Protein AF-A0AA89LT12-F1 (afdb_monomer_lite)

Sequence (86 aa):
MFASFEPTATGFVAEIDGCRCSIEGAPSPIADRIDWRWTISQPEPDNFDGSDPYKYEVLAVGETVTPLQAEQQIVAWLEAHPPEDA

Structure (mmCIF, N/CA/C/O backbone):
data_AF-A0AA89LT12-F1
#
_entry.id   AF-A0AA89LT12-F1
#
loop_
_atom_site.group_PDB
_atom_site.id
_atom_site.type_symbol
_atom_site.label_atom_id
_atom_site.label_alt_id
_atom_site.label_comp_id
_atom_site.label_asym_id
_atom_site.label_entity_id
_atom_site.label_seq_id
_atom_site.pdbx_PDB_ins_code
_atom_site.Cartn_x
_atom_site.Cartn_y
_atom_site.Cartn_z
_atom_site.occupancy
_atom_site.B_iso_or_equiv
_atom_site.auth_seq_id
_atom_site.auth_comp_id
_atom_site.auth_asym_id
_atom_site.auth_atom_id
_atom_site.pdbx_PDB_model_num
ATOM 1 N N . MET A 1 1 ? 19.274 3.029 -4.628 1.00 50.34 1 MET A N 1
ATOM 2 C CA . MET A 1 1 ? 18.028 3.090 -3.849 1.00 50.34 1 MET A CA 1
ATOM 3 C C . MET A 1 1 ? 17.715 4.550 -3.541 1.00 50.34 1 MET A C 1
ATOM 5 O O . MET A 1 1 ? 18.290 5.115 -2.617 1.00 50.34 1 MET A O 1
ATOM 9 N N . PHE A 1 2 ? 16.902 5.194 -4.380 1.00 46.97 2 PHE A N 1
ATOM 10 C CA . PHE A 1 2 ? 16.257 6.458 -4.023 1.00 46.97 2 PHE A CA 1
ATOM 11 C C . PHE A 1 2 ? 14.906 6.081 -3.434 1.00 46.97 2 PHE A C 1
ATOM 13 O O . PHE A 1 2 ? 14.118 5.452 -4.126 1.00 46.97 2 PHE A O 1
ATOM 20 N N . ALA A 1 3 ? 14.699 6.404 -2.161 1.00 59.56 3 ALA A N 1
ATOM 21 C CA . ALA A 1 3 ? 13.395 6.312 -1.530 1.00 59.56 3 ALA A CA 1
ATOM 22 C C . ALA A 1 3 ? 12.897 7.734 -1.284 1.00 59.56 3 ALA A C 1
ATOM 24 O O . ALA A 1 3 ? 13.453 8.446 -0.444 1.00 59.56 3 ALA A O 1
ATOM 25 N N . SER A 1 4 ? 11.911 8.177 -2.061 1.00 68.81 4 SER A N 1
ATOM 26 C CA . SER A 1 4 ? 11.103 9.344 -1.702 1.00 68.81 4 SER A CA 1
ATOM 27 C C . SER A 1 4 ? 10.005 8.868 -0.749 1.00 68.81 4 SER A C 1
ATOM 29 O O . SER A 1 4 ? 9.549 7.732 -0.850 1.00 68.81 4 SER A O 1
ATOM 31 N N . PHE A 1 5 ? 9.644 9.691 0.235 1.00 74.62 5 PHE A N 1
ATOM 32 C CA . PHE A 1 5 ? 8.602 9.375 1.211 1.00 74.62 5 PHE A CA 1
ATOM 33 C C . PHE A 1 5 ? 7.653 10.559 1.308 1.00 74.62 5 PHE A C 1
ATOM 35 O O . PHE A 1 5 ? 8.072 11.668 1.653 1.00 74.62 5 PHE A O 1
ATOM 42 N N . GLU A 1 6 ? 6.378 10.309 1.048 1.00 85.31 6 GLU A N 1
ATOM 43 C CA . GLU A 1 6 ? 5.322 11.302 1.153 1.00 85.31 6 GLU A CA 1
ATOM 44 C C . GLU A 1 6 ? 4.269 10.820 2.157 1.00 85.31 6 GLU A C 1
ATOM 46 O O . GLU A 1 6 ? 3.639 9.780 1.941 1.00 85.31 6 GLU A O 1
ATOM 51 N N . PRO A 1 7 ? 4.061 11.538 3.276 1.00 87.88 7 PRO A N 1
ATOM 52 C CA . PRO A 1 7 ? 2.971 11.216 4.181 1.00 87.88 7 PRO A CA 1
ATOM 53 C C . PRO A 1 7 ? 1.631 11.498 3.499 1.00 87.88 7 PRO A C 1
ATOM 55 O O . PRO A 1 7 ? 1.473 12.499 2.797 1.00 87.88 7 PRO A O 1
ATOM 58 N N . THR A 1 8 ? 0.642 10.655 3.763 1.00 87.62 8 THR A N 1
ATOM 59 C CA . THR A 1 8 ? -0.741 10.876 3.334 1.00 87.62 8 THR A CA 1
ATOM 60 C C . THR A 1 8 ? -1.625 11.197 4.538 1.00 87.62 8 THR A C 1
ATOM 62 O O . THR A 1 8 ? -1.146 11.379 5.659 1.00 87.62 8 THR A O 1
ATOM 65 N N . ALA A 1 9 ? -2.939 11.306 4.325 1.00 87.25 9 ALA A N 1
ATOM 66 C CA . ALA A 1 9 ? -3.882 11.574 5.410 1.00 87.25 9 ALA A CA 1
ATOM 67 C C . ALA A 1 9 ? -3.912 10.451 6.463 1.00 87.25 9 ALA A C 1
ATOM 69 O O . ALA A 1 9 ? -4.188 10.712 7.634 1.00 87.25 9 ALA A O 1
ATOM 70 N N . THR A 1 10 ? -3.653 9.212 6.043 1.00 89.94 10 THR A N 1
ATOM 71 C CA . THR A 1 10 ? -3.860 8.002 6.849 1.00 89.94 10 THR A CA 1
ATOM 72 C C . THR A 1 10 ? -2.691 7.022 6.801 1.00 89.94 10 THR A C 1
ATOM 74 O O . THR A 1 10 ? -2.737 5.989 7.471 1.00 89.94 10 THR A O 1
ATOM 77 N N . GLY A 1 11 ? -1.632 7.339 6.061 1.00 91.12 11 GLY A N 1
ATOM 78 C CA . GLY A 1 11 ? -0.458 6.496 5.924 1.00 91.12 11 GLY A CA 1
ATOM 79 C C . GLY A 1 11 ? 0.658 7.193 5.152 1.00 91.12 11 GLY A C 1
ATOM 80 O O . GLY A 1 11 ? 1.033 8.321 5.487 1.00 91.12 11 GLY A O 1
ATOM 81 N N . PHE A 1 12 ? 1.233 6.507 4.166 1.00 90.38 12 PHE A N 1
ATOM 82 C CA . PHE A 1 12 ? 2.339 7.037 3.376 1.00 90.38 12 PHE A CA 1
ATOM 83 C C . PHE A 1 12 ? 2.460 6.396 1.994 1.00 90.38 12 PHE A C 1
ATOM 85 O O . PHE A 1 12 ? 1.971 5.294 1.734 1.00 90.38 12 PHE A O 1
ATOM 92 N N . VAL A 1 13 ? 3.186 7.090 1.126 1.00 91.12 13 VAL A N 1
ATOM 93 C CA . VAL A 1 13 ? 3.667 6.600 -0.162 1.00 91.12 13 VAL A CA 1
ATOM 94 C C . VAL A 1 13 ? 5.191 6.634 -0.152 1.00 91.12 13 VAL A C 1
ATOM 96 O O . VAL A 1 13 ? 5.790 7.589 0.340 1.00 91.12 13 VAL A O 1
ATOM 99 N N . ALA A 1 14 ? 5.812 5.595 -0.696 1.00 90.12 14 ALA A N 1
ATOM 100 C CA . ALA A 1 14 ? 7.239 5.540 -0.945 1.00 90.12 14 ALA A CA 1
ATOM 101 C C . ALA A 1 14 ? 7.521 5.085 -2.377 1.00 90.12 14 ALA A C 1
ATOM 103 O O . ALA A 1 14 ? 6.868 4.173 -2.880 1.00 90.12 14 ALA A O 1
ATOM 104 N N . GLU A 1 15 ? 8.509 5.687 -3.026 1.00 88.62 15 GLU A N 1
ATOM 105 C CA . GLU A 1 15 ? 9.031 5.181 -4.298 1.00 88.62 15 GLU A CA 1
ATOM 106 C C . GLU A 1 15 ? 10.240 4.292 -4.023 1.00 88.62 15 GLU A C 1
ATOM 108 O O . GLU A 1 15 ? 11.176 4.712 -3.354 1.00 88.62 15 GLU A O 1
ATOM 113 N N . ILE A 1 16 ? 10.219 3.050 -4.494 1.00 86.50 16 ILE A N 1
ATOM 114 C CA . ILE A 1 16 ? 11.262 2.052 -4.258 1.00 86.50 16 ILE A CA 1
ATOM 115 C C . ILE A 1 16 ? 11.510 1.337 -5.580 1.00 86.50 16 ILE A C 1
ATOM 117 O O . ILE A 1 16 ? 10.605 0.712 -6.121 1.00 86.50 16 ILE A O 1
ATOM 121 N N . ASP A 1 17 ? 12.727 1.459 -6.111 1.00 81.06 17 ASP A N 1
ATOM 122 C CA . ASP A 1 17 ? 13.176 0.759 -7.323 1.00 81.06 17 ASP A CA 1
ATOM 123 C C . ASP A 1 17 ? 12.209 0.896 -8.521 1.00 81.06 17 ASP A C 1
ATOM 125 O O . ASP A 1 17 ? 11.911 -0.056 -9.234 1.00 81.06 17 ASP A O 1
ATOM 129 N N . GLY A 1 18 ? 11.694 2.114 -8.729 1.00 81.81 18 GLY A N 1
ATOM 130 C CA . GLY A 1 18 ? 10.746 2.438 -9.804 1.00 81.81 18 GLY A CA 1
ATOM 131 C C . GLY A 1 18 ? 9.286 2.097 -9.490 1.00 81.81 18 GLY A C 1
ATOM 132 O O . GLY A 1 18 ? 8.397 2.507 -10.234 1.00 81.81 18 GLY A O 1
ATOM 133 N N . CYS A 1 19 ? 9.018 1.417 -8.375 1.00 88.56 19 CYS A N 1
ATOM 134 C CA . CYS A 1 19 ? 7.674 1.132 -7.893 1.00 88.56 19 CYS A CA 1
ATOM 135 C C . CYS A 1 19 ? 7.214 2.184 -6.880 1.00 88.56 19 CYS A C 1
ATOM 137 O O . CYS A 1 19 ? 7.888 2.473 -5.894 1.00 88.56 19 CYS A O 1
ATOM 139 N N . ARG A 1 20 ? 6.005 2.702 -7.060 1.00 91.44 20 ARG A N 1
ATOM 140 C CA . ARG A 1 20 ? 5.269 3.481 -6.069 1.00 91.44 20 ARG A CA 1
ATOM 141 C C . ARG A 1 20 ? 4.512 2.531 -5.140 1.00 91.44 20 ARG A C 1
ATOM 143 O O . ARG A 1 20 ? 3.522 1.915 -5.538 1.00 91.44 20 ARG A O 1
ATOM 150 N N . CYS A 1 21 ? 4.971 2.437 -3.899 1.00 93.19 21 CYS A N 1
ATOM 151 C CA . CYS A 1 21 ? 4.378 1.648 -2.826 1.00 93.19 21 CYS A CA 1
ATOM 152 C C . CYS A 1 21 ? 3.554 2.557 -1.908 1.00 93.19 21 CYS A C 1
ATOM 154 O O . CYS A 1 21 ? 4.066 3.542 -1.389 1.00 93.19 21 CYS A O 1
ATOM 156 N N . SER A 1 22 ? 2.285 2.239 -1.681 1.00 94.50 22 SER A N 1
ATOM 157 C CA . SER A 1 22 ? 1.396 2.984 -0.785 1.00 94.50 22 SER A CA 1
ATOM 158 C C . SER A 1 22 ? 0.920 2.082 0.343 1.00 94.50 22 SER A C 1
ATOM 160 O O . SER A 1 22 ? 0.612 0.917 0.101 1.00 94.50 22 SER A O 1
ATOM 162 N N . ILE A 1 23 ? 0.852 2.624 1.558 1.00 95.31 23 ILE A N 1
ATOM 163 C CA . ILE A 1 23 ? 0.216 2.008 2.723 1.00 95.31 23 ILE A CA 1
ATOM 164 C C . ILE A 1 23 ? -0.782 3.017 3.288 1.00 95.31 23 ILE A C 1
ATOM 166 O O . ILE A 1 23 ? -0.393 4.116 3.671 1.00 95.31 23 ILE A O 1
ATOM 170 N N . GLU A 1 24 ? -2.052 2.632 3.389 1.00 96.19 24 GLU A N 1
ATOM 171 C CA . GLU A 1 24 ? -3.152 3.479 3.854 1.00 96.19 24 GLU A CA 1
ATOM 172 C C . GLU A 1 24 ? -3.987 2.780 4.925 1.00 96.19 24 GLU A C 1
ATOM 174 O O . GLU A 1 24 ? -4.423 1.640 4.752 1.00 96.19 24 GLU A O 1
ATOM 179 N N . GLY A 1 25 ? -4.248 3.478 6.029 1.00 94.31 25 GLY A N 1
ATOM 180 C CA . GLY A 1 25 ? -5.172 3.015 7.059 1.00 94.31 25 GLY A CA 1
ATOM 181 C C . GLY A 1 25 ? -6.624 3.356 6.717 1.00 94.31 25 GLY A C 1
ATOM 182 O O . GLY A 1 25 ? -6.952 4.514 6.466 1.00 94.31 25 GLY A O 1
ATOM 183 N N . ALA A 1 26 ? -7.519 2.371 6.775 1.00 92.75 26 ALA A N 1
ATOM 184 C CA . ALA A 1 26 ? -8.958 2.573 6.627 1.00 92.75 26 ALA A CA 1
ATOM 185 C C . ALA A 1 26 ? -9.738 1.895 7.769 1.00 92.75 26 ALA A C 1
ATOM 187 O O . ALA A 1 26 ? -9.339 0.827 8.239 1.00 92.75 26 ALA A O 1
ATOM 188 N N . PRO A 1 27 ? -10.868 2.471 8.227 1.00 94.00 27 PRO A N 1
ATOM 189 C CA . PRO A 1 27 ? -11.759 1.784 9.156 1.00 94.00 27 PRO A CA 1
ATOM 190 C C . PRO A 1 27 ? -12.193 0.427 8.596 1.00 94.00 27 PRO A C 1
ATOM 192 O O . PRO A 1 27 ? -12.652 0.339 7.452 1.00 94.00 27 PRO A O 1
ATOM 195 N N . SER A 1 28 ? -12.052 -0.622 9.405 1.00 91.62 28 SER A N 1
ATOM 196 C CA . SER A 1 28 ? -12.452 -1.967 9.012 1.00 91.62 28 SER A CA 1
ATOM 197 C C . SER A 1 28 ? -13.971 -2.032 8.812 1.00 91.62 28 SER A C 1
ATOM 199 O O . SER A 1 28 ? -14.726 -1.562 9.667 1.00 91.62 28 SER A O 1
ATOM 201 N N . PRO A 1 29 ? -14.466 -2.641 7.721 1.00 89.88 29 PRO A N 1
ATOM 202 C CA . PRO A 1 29 ? -15.903 -2.770 7.488 1.00 89.88 29 PRO A CA 1
ATOM 203 C C . PRO A 1 29 ? -16.578 -3.799 8.410 1.00 89.88 29 PRO A C 1
ATOM 205 O O . PRO A 1 29 ? -17.806 -3.848 8.465 1.00 89.88 29 PRO A O 1
ATOM 208 N N . ILE A 1 30 ? -15.802 -4.649 9.094 1.00 91.06 30 ILE A N 1
ATOM 209 C CA . ILE A 1 30 ? -16.306 -5.825 9.826 1.00 91.06 30 ILE A CA 1
ATOM 210 C C . ILE A 1 30 ? -15.869 -5.887 11.296 1.00 91.06 30 ILE A C 1
ATOM 212 O O . ILE A 1 30 ? -16.313 -6.776 12.023 1.00 91.06 30 ILE A O 1
ATOM 216 N N . ALA A 1 31 ? -15.000 -4.980 11.742 1.00 91.12 31 ALA A N 1
ATOM 217 C CA . ALA A 1 31 ? -14.475 -4.957 13.102 1.00 91.12 31 ALA A CA 1
ATOM 218 C C . ALA A 1 31 ? -14.213 -3.520 13.574 1.00 91.12 31 ALA A C 1
ATOM 220 O O . ALA A 1 31 ? -13.979 -2.625 12.772 1.00 91.12 31 ALA A O 1
ATOM 221 N N . ASP A 1 32 ? -14.208 -3.303 14.889 1.00 93.94 32 ASP A N 1
ATOM 222 C CA . ASP A 1 32 ? -13.826 -2.015 15.478 1.00 93.94 32 ASP A CA 1
ATOM 223 C C . ASP A 1 32 ? -12.293 -1.885 15.529 1.00 93.94 32 ASP A C 1
ATOM 225 O O . ASP A 1 32 ? -11.655 -2.046 16.570 1.00 93.94 32 ASP A O 1
ATOM 229 N N . ARG A 1 33 ? -11.682 -1.731 14.350 1.00 90.50 33 ARG A N 1
ATOM 230 C CA . ARG A 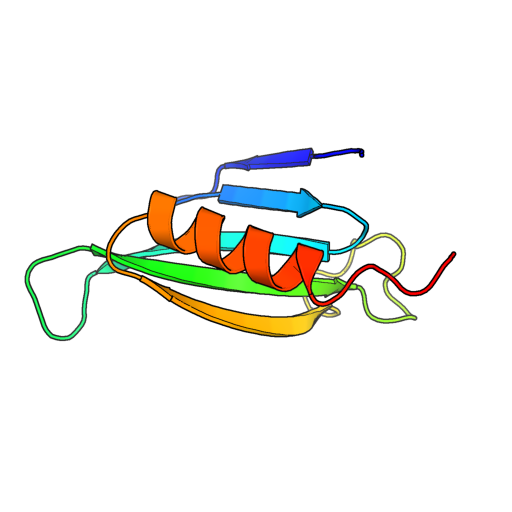1 33 ? -10.235 -1.555 14.162 1.00 90.50 33 ARG A CA 1
ATOM 231 C C . ARG A 1 33 ? -9.929 -0.844 12.842 1.00 90.50 33 ARG A C 1
ATOM 233 O O . ARG A 1 33 ? -10.810 -0.654 12.007 1.00 90.50 33 ARG A O 1
ATOM 240 N N . ILE A 1 34 ? -8.657 -0.508 12.641 1.00 93.94 34 ILE A N 1
ATOM 241 C CA . ILE A 1 34 ? -8.123 -0.055 11.352 1.00 93.94 34 ILE A CA 1
ATOM 242 C C . ILE A 1 34 ? -7.540 -1.259 10.610 1.00 93.94 34 ILE A C 1
ATOM 244 O O . ILE A 1 34 ? -6.719 -1.983 11.176 1.00 93.94 34 ILE A O 1
ATOM 248 N N . ASP A 1 35 ? -7.959 -1.451 9.363 1.00 94.94 35 ASP A N 1
ATOM 249 C CA . ASP A 1 35 ? -7.281 -2.333 8.418 1.00 94.94 35 ASP A CA 1
ATOM 250 C C . ASP A 1 35 ? -6.330 -1.479 7.563 1.00 94.94 35 ASP A C 1
ATOM 252 O O . ASP A 1 35 ? -6.623 -0.331 7.215 1.00 94.94 35 ASP A O 1
ATOM 256 N N . TRP A 1 36 ? -5.161 -2.023 7.258 1.00 95.31 36 TRP A N 1
ATOM 257 C CA . TRP A 1 36 ? -4.110 -1.354 6.504 1.00 95.31 36 TRP A CA 1
ATOM 258 C C . TRP A 1 36 ? -4.061 -1.941 5.110 1.00 95.31 36 TRP A C 1
ATOM 260 O O . TRP A 1 36 ? -3.778 -3.122 4.935 1.00 95.31 36 TRP A O 1
ATOM 270 N N . ARG A 1 37 ? -4.342 -1.118 4.112 1.00 95.88 37 ARG A N 1
ATOM 271 C CA . ARG A 1 37 ? -4.294 -1.511 2.710 1.00 95.88 37 ARG A CA 1
ATOM 272 C C . ARG A 1 37 ? -2.985 -1.060 2.123 1.00 95.88 37 ARG A C 1
ATOM 274 O O . ARG A 1 37 ? -2.531 0.043 2.412 1.00 95.88 37 ARG A O 1
ATOM 281 N N . TRP A 1 38 ? -2.404 -1.891 1.281 1.00 95.75 38 TRP A N 1
ATOM 282 C CA . TRP A 1 38 ? -1.205 -1.526 0.561 1.00 95.75 38 TRP A CA 1
ATOM 283 C C . TRP A 1 38 ? -1.338 -1.815 -0.923 1.00 95.75 38 TRP A C 1
ATOM 285 O O . TRP A 1 38 ? -2.104 -2.681 -1.345 1.00 95.75 38 TRP A O 1
ATOM 295 N N . THR A 1 39 ? -0.628 -1.030 -1.722 1.00 95.81 39 THR A N 1
ATOM 296 C CA . THR A 1 39 ? -0.602 -1.129 -3.184 1.00 95.81 39 THR A CA 1
ATOM 297 C C . THR A 1 39 ? 0.824 -0.918 -3.665 1.00 95.81 39 THR A C 1
ATOM 299 O O . THR A 1 39 ? 1.501 -0.011 -3.188 1.00 95.81 39 THR A O 1
ATOM 302 N N . ILE A 1 40 ? 1.268 -1.735 -4.612 1.00 94.69 40 ILE A N 1
ATOM 303 C CA . ILE A 1 40 ? 2.498 -1.538 -5.378 1.00 94.69 40 ILE A CA 1
ATOM 304 C C . ILE A 1 40 ? 2.073 -1.224 -6.805 1.00 94.69 40 ILE A C 1
ATOM 306 O O . ILE A 1 40 ? 1.281 -1.957 -7.400 1.00 94.69 40 ILE A O 1
ATOM 310 N N . SER A 1 41 ? 2.573 -0.118 -7.338 1.00 93.50 41 SER A N 1
ATOM 311 C CA . SER A 1 41 ? 2.240 0.364 -8.674 1.00 93.50 41 SER A CA 1
ATOM 312 C C . SER A 1 41 ? 3.474 0.888 -9.392 1.00 93.50 41 SER A C 1
ATOM 314 O O . SER A 1 41 ? 4.441 1.273 -8.742 1.00 93.50 41 SER A O 1
ATOM 316 N N . GLN A 1 42 ? 3.448 0.926 -10.716 1.00 91.19 42 GLN A N 1
ATOM 317 C CA . GLN A 1 42 ? 4.529 1.471 -11.535 1.00 91.19 42 GLN A CA 1
ATOM 318 C C . GLN A 1 42 ? 3.936 2.418 -12.584 1.00 91.19 42 GLN A C 1
ATOM 320 O O . GLN A 1 42 ? 2.828 2.158 -13.058 1.00 91.19 42 GLN A O 1
ATOM 325 N N . PRO A 1 43 ? 4.600 3.538 -12.921 1.00 89.19 43 PRO A N 1
ATOM 326 C CA . PRO A 1 43 ? 4.136 4.396 -14.004 1.00 89.19 43 PRO A CA 1
ATOM 327 C C . PRO A 1 43 ? 4.014 3.616 -15.316 1.00 89.19 43 PRO A C 1
ATOM 329 O O . PRO A 1 43 ? 4.896 2.830 -15.664 1.00 89.19 43 PRO A O 1
ATOM 332 N N . GLU A 1 44 ? 2.933 3.864 -16.055 1.00 89.12 44 GLU A N 1
ATOM 333 C CA . GLU A 1 44 ? 2.774 3.326 -17.407 1.00 89.12 44 GLU A CA 1
ATOM 334 C C . GLU A 1 44 ? 3.858 3.891 -18.356 1.00 89.12 44 GLU A C 1
ATOM 336 O O . GLU A 1 44 ? 4.415 4.966 -18.098 1.00 89.12 44 GLU A O 1
ATOM 341 N N . PRO A 1 45 ? 4.162 3.221 -19.488 1.00 86.06 45 PRO A N 1
ATOM 342 C CA . PRO A 1 45 ? 5.209 3.657 -20.418 1.00 86.06 45 PRO A CA 1
ATOM 343 C C . PRO A 1 45 ? 5.009 5.050 -21.033 1.00 86.06 45 PRO A C 1
ATOM 345 O O . PRO A 1 45 ? 5.916 5.582 -21.656 1.00 86.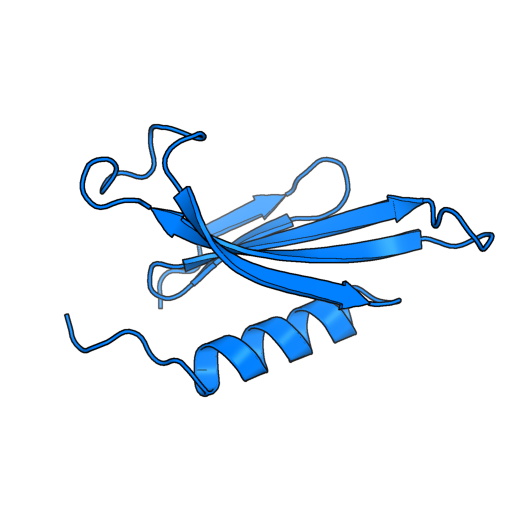06 45 PRO A O 1
ATOM 348 N N . ASP A 1 46 ? 3.832 5.656 -20.932 1.00 87.81 46 ASP A N 1
ATOM 349 C CA . ASP A 1 46 ? 3.564 7.024 -21.381 1.00 87.81 46 ASP A CA 1
ATOM 350 C C . ASP A 1 46 ? 3.462 8.027 -20.212 1.00 87.81 46 ASP A C 1
ATOM 352 O O . ASP A 1 46 ? 3.013 9.159 -20.409 1.00 87.81 46 ASP A O 1
ATOM 356 N N . ASN A 1 47 ? 3.920 7.624 -19.018 1.00 87.94 47 ASN A N 1
ATOM 357 C CA . ASN A 1 47 ? 3.959 8.395 -17.772 1.00 87.94 47 ASN A CA 1
ATOM 358 C C . ASN A 1 47 ? 5.300 8.237 -17.025 1.00 87.94 47 ASN A C 1
ATOM 360 O O . ASN A 1 47 ? 5.341 8.161 -15.800 1.00 87.94 47 ASN A O 1
ATOM 364 N N . PHE A 1 48 ? 6.420 8.172 -17.751 1.00 76.19 48 PHE A N 1
ATOM 365 C CA . PHE A 1 48 ? 7.751 7.941 -17.164 1.00 76.19 48 PHE A CA 1
ATOM 366 C C . PHE A 1 48 ? 8.150 8.921 -16.051 1.00 76.19 48 PHE A C 1
ATOM 368 O O . PHE A 1 48 ? 8.973 8.575 -15.208 1.00 76.19 48 PHE A O 1
ATOM 375 N N . ASP A 1 49 ? 7.616 10.144 -16.063 1.00 79.38 49 ASP A N 1
ATOM 376 C CA . ASP A 1 49 ? 7.894 11.161 -15.047 1.00 79.38 49 ASP A CA 1
ATOM 377 C C . ASP A 1 49 ? 6.960 11.083 -13.827 1.00 79.38 49 ASP A C 1
ATOM 379 O O . ASP A 1 49 ? 7.129 11.859 -12.888 1.00 79.38 49 ASP A O 1
ATOM 383 N N . GLY A 1 50 ? 5.985 10.166 -13.830 1.00 75.50 50 GLY A N 1
ATOM 384 C CA . GLY A 1 50 ? 5.013 9.981 -12.751 1.00 75.50 50 GLY A CA 1
ATOM 385 C C . GLY A 1 50 ? 4.076 11.174 -12.547 1.00 75.50 50 GLY A C 1
ATOM 386 O O . GLY A 1 50 ? 3.450 11.295 -11.493 1.00 75.50 50 GLY A O 1
ATOM 387 N N . SER A 1 51 ? 3.992 12.083 -13.523 1.00 82.69 51 SER A N 1
ATOM 388 C CA . SER A 1 51 ? 3.234 13.330 -13.390 1.00 82.69 51 SER A CA 1
ATOM 389 C C . SER A 1 51 ? 1.723 13.124 -13.481 1.00 82.69 51 SER A C 1
ATOM 391 O O . SER A 1 51 ? 0.964 13.872 -12.858 1.00 82.69 51 SER A O 1
ATOM 393 N N . ASP A 1 52 ? 1.277 12.110 -14.227 1.00 83.56 52 ASP A N 1
ATOM 394 C CA . ASP A 1 52 ? -0.130 11.752 -14.344 1.00 83.56 52 ASP A CA 1
ATOM 395 C C . ASP A 1 52 ? -0.513 10.743 -13.245 1.00 83.56 52 ASP A C 1
ATOM 397 O O . ASP A 1 52 ? -0.110 9.577 -13.303 1.00 83.56 52 ASP A O 1
ATOM 401 N N . PRO A 1 53 ? -1.316 11.140 -12.241 1.00 78.44 53 PRO A N 1
ATOM 402 C CA . PRO A 1 53 ? -1.707 10.250 -11.150 1.00 78.44 53 PRO A CA 1
ATOM 403 C C . PRO A 1 53 ? -2.626 9.103 -11.597 1.00 78.44 53 PRO A C 1
ATOM 405 O O . PRO A 1 53 ? -2.859 8.188 -10.810 1.00 78.44 53 PRO A O 1
ATOM 408 N N . TYR A 1 54 ? -3.164 9.138 -12.820 1.00 83.88 54 TYR A N 1
ATOM 409 C CA . TYR A 1 54 ? -4.061 8.106 -13.347 1.00 83.88 54 TYR A CA 1
ATOM 410 C C . TYR A 1 54 ? -3.357 7.066 -14.221 1.00 83.88 54 TYR A C 1
ATOM 412 O O . TYR A 1 54 ? -3.973 6.058 -14.556 1.00 83.88 54 TYR A O 1
ATOM 420 N N . LYS A 1 55 ? -2.087 7.284 -14.573 1.00 88.94 55 LYS A N 1
ATOM 421 C CA . LYS A 1 55 ? -1.311 6.400 -15.452 1.00 88.94 55 LYS A CA 1
ATOM 422 C C . LYS A 1 55 ? -0.302 5.576 -14.668 1.00 88.94 55 LYS A C 1
ATOM 424 O O . LYS A 1 55 ? 0.916 5.717 -14.818 1.00 88.94 55 LYS A O 1
ATOM 429 N N . TYR A 1 56 ? -0.836 4.758 -13.775 1.00 90.00 56 TYR A N 1
ATOM 430 C CA . TYR A 1 56 ? -0.073 3.802 -12.988 1.00 90.00 56 TYR A CA 1
ATOM 431 C C . TYR A 1 56 ? -0.699 2.421 -13.140 1.00 90.00 56 TYR A C 1
ATOM 433 O O . TYR A 1 56 ? -1.892 2.238 -12.891 1.00 90.00 56 TYR A O 1
ATOM 441 N N . GLU A 1 57 ? 0.123 1.442 -13.491 1.00 92.62 57 GLU A N 1
ATOM 442 C CA . GLU A 1 57 ? -0.257 0.040 -13.461 1.00 92.62 57 GLU A CA 1
ATOM 443 C C . GLU A 1 57 ? -0.143 -0.483 -12.027 1.00 92.62 57 GLU A C 1
ATOM 445 O O . GLU A 1 57 ? 0.867 -0.281 -11.350 1.00 92.62 57 GLU A O 1
ATOM 450 N N . VAL A 1 58 ? -1.187 -1.157 -11.544 1.00 94.00 58 VAL A N 1
ATOM 451 C CA . VAL A 1 58 ? -1.184 -1.803 -10.227 1.00 94.00 58 VAL A CA 1
ATOM 452 C C . VAL A 1 58 ? -0.589 -3.199 -10.363 1.00 94.00 58 VAL A C 1
ATOM 454 O O . VAL A 1 58 ? -1.195 -4.078 -10.972 1.00 94.00 58 VAL A O 1
ATOM 457 N N . LEU A 1 59 ? 0.572 -3.409 -9.747 1.00 94.19 59 LEU A N 1
ATOM 458 C CA . LEU A 1 59 ? 1.307 -4.674 -9.791 1.00 94.19 59 LEU A CA 1
ATOM 459 C C . LEU A 1 59 ? 0.847 -5.637 -8.693 1.00 94.19 59 LEU A C 1
ATOM 461 O O . LEU A 1 59 ? 0.720 -6.841 -8.914 1.00 94.19 59 LEU A O 1
ATOM 465 N N . ALA A 1 60 ? 0.583 -5.107 -7.496 1.00 95.81 60 ALA A N 1
ATOM 466 C CA . ALA A 1 60 ? 0.134 -5.897 -6.358 1.00 95.81 60 ALA A CA 1
ATOM 467 C C . ALA A 1 60 ? -0.672 -5.064 -5.362 1.00 95.81 60 ALA A C 1
ATOM 469 O O . ALA A 1 60 ? -0.483 -3.855 -5.231 1.00 95.81 60 ALA A O 1
ATOM 470 N N . VAL A 1 61 ? -1.553 -5.738 -4.625 1.00 96.69 61 VAL A N 1
ATOM 471 C CA . VAL A 1 61 ? -2.335 -5.158 -3.531 1.00 96.69 61 VAL A CA 1
ATOM 472 C C . VAL A 1 61 ? -2.431 -6.144 -2.376 1.00 96.69 61 VAL A C 1
ATOM 474 O O . VAL A 1 61 ? -2.393 -7.360 -2.581 1.00 96.69 61 VAL A O 1
ATOM 477 N N . GLY A 1 62 ? -2.646 -5.628 -1.173 1.00 96.12 62 GLY A N 1
ATOM 478 C CA . GLY A 1 62 ? -2.977 -6.456 -0.023 1.00 96.12 62 GLY A CA 1
ATOM 479 C C . GLY A 1 62 ? -3.601 -5.674 1.121 1.00 96.12 62 GLY A C 1
ATOM 480 O O . GLY A 1 62 ? -3.732 -4.450 1.080 1.00 96.12 62 GLY A O 1
ATOM 481 N N . GLU A 1 63 ? -4.022 -6.414 2.143 1.00 95.19 63 GLU A N 1
ATOM 482 C CA . GLU A 1 63 ? -4.639 -5.875 3.351 1.00 95.19 63 GLU A CA 1
ATOM 483 C C . GLU A 1 63 ? -4.077 -6.594 4.583 1.00 95.19 63 GLU A C 1
ATOM 485 O O . GLU A 1 63 ? -3.915 -7.818 4.597 1.00 95.19 63 GLU A O 1
ATOM 490 N N . THR A 1 64 ? -3.750 -5.827 5.618 1.00 94.69 64 THR A N 1
ATOM 491 C CA . THR A 1 64 ? -3.150 -6.298 6.867 1.00 94.69 64 THR A CA 1
ATOM 492 C C . THR A 1 64 ? -3.791 -5.609 8.068 1.00 94.69 64 THR A C 1
ATOM 494 O O . THR A 1 64 ? -4.577 -4.675 7.937 1.00 94.69 64 THR A O 1
ATOM 497 N N . VAL A 1 65 ? -3.467 -6.070 9.279 1.00 93.38 65 VAL A N 1
ATOM 498 C CA . VAL A 1 65 ? -3.997 -5.471 10.518 1.00 93.38 65 VAL A CA 1
ATOM 499 C C . VAL A 1 65 ? -3.022 -4.492 11.170 1.00 93.38 65 VAL A C 1
ATOM 501 O O . VAL A 1 65 ? -3.394 -3.773 12.094 1.00 93.38 65 VAL A O 1
ATOM 504 N N . THR A 1 66 ? -1.775 -4.437 10.695 1.00 91.81 66 THR A N 1
ATOM 505 C CA . THR A 1 66 ? -0.771 -3.462 11.134 1.00 91.81 66 THR A CA 1
ATOM 506 C C . THR A 1 66 ? 0.025 -2.916 9.946 1.00 91.81 66 THR A C 1
ATOM 508 O O . THR A 1 66 ? 0.217 -3.635 8.957 1.00 91.81 66 THR A O 1
ATOM 511 N N . PRO A 1 67 ? 0.565 -1.686 10.050 1.00 89.56 67 PRO A N 1
ATOM 512 C CA . PRO A 1 67 ? 1.393 -1.117 8.990 1.00 89.56 67 PRO A CA 1
ATOM 513 C C . PRO A 1 67 ? 2.712 -1.887 8.826 1.00 89.56 67 PRO A C 1
ATOM 515 O O . PRO A 1 67 ? 3.185 -2.055 7.710 1.00 89.56 67 PRO A O 1
ATOM 518 N N . LEU A 1 68 ? 3.257 -2.450 9.914 1.00 93.19 68 LEU A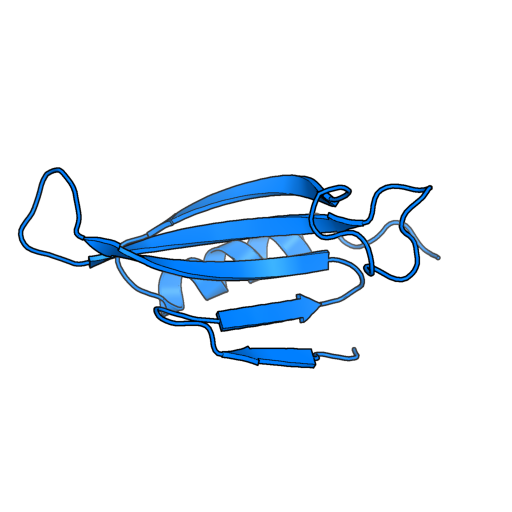 N 1
ATOM 519 C CA . LEU A 1 68 ? 4.471 -3.272 9.860 1.00 93.19 68 LEU A CA 1
ATOM 520 C C . LEU A 1 68 ? 4.269 -4.552 9.034 1.00 93.19 68 LEU A C 1
ATOM 522 O O . LEU A 1 68 ? 5.162 -4.962 8.302 1.00 93.19 68 LEU A O 1
ATOM 526 N N . GLN A 1 69 ? 3.097 -5.188 9.128 1.00 95.31 69 GLN A N 1
ATOM 527 C CA . GLN A 1 69 ? 2.783 -6.342 8.281 1.00 95.31 69 GLN A CA 1
ATOM 528 C C . GLN A 1 69 ? 2.669 -5.952 6.805 1.00 95.31 69 GLN A C 1
ATOM 530 O O . GLN A 1 69 ? 3.085 -6.728 5.950 1.00 95.31 69 GLN A O 1
ATOM 535 N N . ALA A 1 70 ? 2.109 -4.775 6.509 1.00 94.06 70 ALA A N 1
ATOM 536 C CA . ALA A 1 70 ? 2.025 -4.273 5.141 1.00 94.06 70 ALA A CA 1
ATOM 537 C C . ALA A 1 70 ? 3.429 -4.028 4.570 1.00 94.06 70 ALA A C 1
ATOM 539 O O . ALA A 1 70 ? 3.737 -4.516 3.489 1.00 94.06 70 ALA A O 1
ATOM 540 N N . GLU A 1 71 ? 4.310 -3.378 5.336 1.00 92.31 71 GLU A N 1
ATOM 541 C CA . GLU A 1 71 ? 5.715 -3.178 4.964 1.00 92.31 71 GLU A CA 1
ATOM 542 C C . GLU A 1 71 ? 6.417 -4.510 4.668 1.00 92.31 71 GLU A C 1
ATOM 544 O O . GLU A 1 71 ? 7.014 -4.672 3.608 1.00 92.31 71 GLU A O 1
ATOM 549 N N . GLN A 1 72 ? 6.284 -5.502 5.554 1.00 94.38 72 GLN A N 1
ATOM 550 C CA . GLN A 1 72 ? 6.888 -6.824 5.361 1.00 94.38 72 GLN A CA 1
ATOM 551 C C . GLN A 1 72 ? 6.384 -7.535 4.099 1.00 94.38 72 GLN A C 1
ATOM 553 O O . GLN A 1 72 ? 7.167 -8.193 3.419 1.00 94.38 72 GLN A O 1
ATOM 558 N N . GLN A 1 73 ? 5.093 -7.411 3.777 1.00 95.62 73 GLN A N 1
ATOM 559 C CA . GLN A 1 73 ? 4.527 -7.991 2.557 1.00 95.62 73 GLN A CA 1
ATOM 560 C C . GLN A 1 73 ? 5.018 -7.272 1.298 1.00 95.62 73 GLN A C 1
ATOM 562 O O . GLN A 1 73 ? 5.332 -7.942 0.318 1.00 95.62 73 GLN A O 1
ATOM 567 N N . ILE A 1 74 ? 5.136 -5.942 1.336 1.00 93.50 74 ILE A N 1
ATOM 568 C CA . ILE A 1 74 ? 5.682 -5.150 0.227 1.00 93.50 74 ILE A CA 1
ATOM 569 C C . ILE A 1 74 ? 7.144 -5.516 -0.021 1.00 93.50 74 ILE A C 1
ATOM 571 O O . ILE A 1 74 ? 7.506 -5.818 -1.153 1.00 93.50 74 ILE A O 1
ATOM 575 N N . VAL A 1 75 ? 7.970 -5.549 1.029 1.00 92.12 75 VAL A N 1
ATOM 576 C CA . VAL A 1 75 ? 9.387 -5.928 0.922 1.00 92.12 75 VAL A CA 1
ATOM 577 C C . VAL A 1 75 ? 9.521 -7.333 0.344 1.00 92.12 75 VAL A C 1
ATOM 579 O O . VAL A 1 75 ? 10.234 -7.515 -0.635 1.00 92.12 75 VAL A O 1
ATOM 582 N N . ALA A 1 76 ? 8.775 -8.305 0.875 1.00 93.56 76 ALA A N 1
ATOM 583 C CA . ALA A 1 76 ? 8.803 -9.672 0.361 1.00 93.56 76 ALA A CA 1
ATOM 584 C C . ALA A 1 76 ? 8.367 -9.756 -1.112 1.00 93.56 76 ALA A C 1
ATOM 586 O O . ALA A 1 76 ? 8.893 -10.573 -1.867 1.00 93.56 76 ALA A O 1
ATOM 587 N N . TRP A 1 77 ? 7.414 -8.919 -1.536 1.00 93.75 77 TRP A N 1
ATOM 588 C CA . TRP A 1 77 ? 6.995 -8.853 -2.932 1.00 93.75 77 TRP A CA 1
ATOM 589 C C . TRP A 1 77 ? 8.092 -8.266 -3.824 1.00 93.75 77 TRP A C 1
ATOM 591 O O . TRP A 1 77 ? 8.399 -8.870 -4.849 1.00 93.75 77 TRP A O 1
ATOM 601 N N . LEU A 1 78 ? 8.712 -7.152 -3.421 1.00 90.19 78 LEU A N 1
ATOM 602 C CA . LEU A 1 78 ? 9.799 -6.500 -4.164 1.00 90.19 78 LEU A CA 1
ATOM 603 C C . LEU A 1 78 ? 11.034 -7.405 -4.280 1.00 90.19 78 LEU A C 1
ATOM 605 O O . LEU A 1 78 ? 11.642 -7.487 -5.340 1.00 90.19 78 LEU A O 1
ATOM 609 N N . GLU A 1 79 ? 11.380 -8.143 -3.223 1.00 90.50 79 GLU A N 1
ATOM 610 C CA . GLU A 1 79 ? 12.480 -9.117 -3.254 1.00 90.50 79 GLU A CA 1
ATOM 611 C C . GLU A 1 79 ? 12.200 -10.292 -4.203 1.00 90.50 79 GLU A C 1
ATOM 613 O O . GLU A 1 79 ? 13.11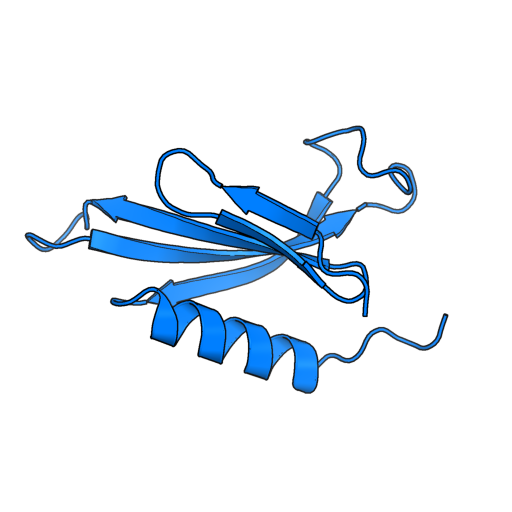8 -10.814 -4.836 1.00 90.50 79 GLU A O 1
ATOM 618 N N . ALA A 1 80 ? 10.938 -10.720 -4.309 1.00 91.25 80 ALA A N 1
ATOM 619 C CA . ALA A 1 80 ? 10.524 -11.789 -5.217 1.00 91.25 80 ALA A CA 1
ATOM 620 C C . ALA A 1 80 ? 10.386 -11.326 -6.679 1.00 91.25 8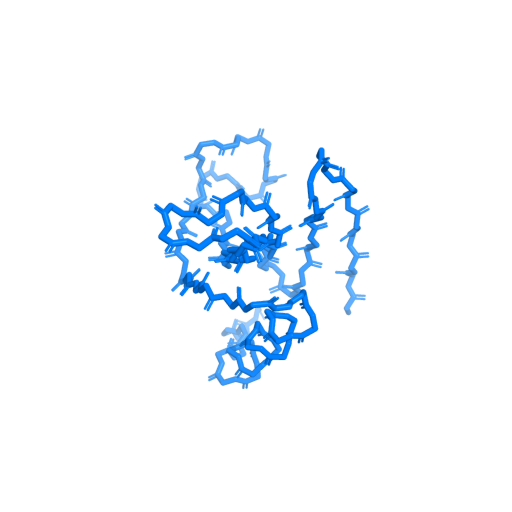0 ALA A C 1
ATOM 622 O O . ALA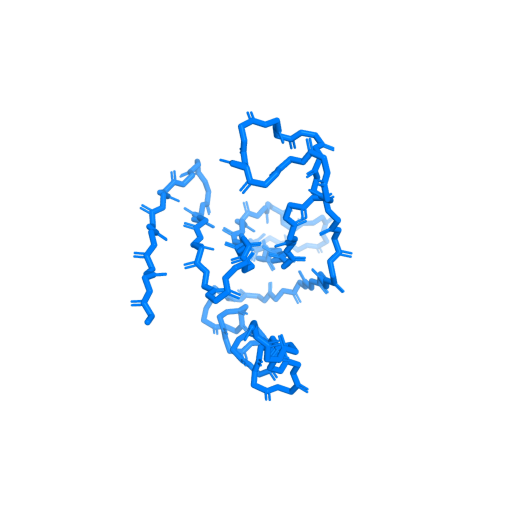 A 1 80 ? 10.453 -12.160 -7.583 1.00 91.25 80 ALA A O 1
ATOM 623 N N . HIS A 1 81 ? 10.205 -10.022 -6.902 1.00 88.25 81 HIS A N 1
ATOM 624 C CA . HIS A 1 81 ? 10.033 -9.397 -8.213 1.00 88.25 81 HIS A CA 1
ATOM 625 C C . HIS A 1 81 ? 11.042 -8.253 -8.367 1.00 88.25 81 HIS A C 1
ATOM 627 O O . HIS A 1 81 ? 10.644 -7.085 -8.405 1.00 88.25 81 HIS A O 1
ATOM 633 N N . PRO A 1 82 ? 12.351 -8.565 -8.422 1.00 77.00 82 PRO A N 1
ATOM 634 C CA . PRO A 1 82 ? 13.342 -7.540 -8.688 1.00 77.00 82 PRO A CA 1
ATOM 635 C C . PRO A 1 82 ? 13.007 -6.871 -10.029 1.00 77.00 82 PRO A C 1
ATOM 637 O O . PRO A 1 82 ? 12.559 -7.566 -10.948 1.00 77.00 82 PRO A O 1
ATOM 640 N N . PRO A 1 83 ? 13.207 -5.549 -10.160 1.00 66.75 83 PRO A N 1
ATOM 641 C CA . PRO A 1 83 ? 13.027 -4.880 -11.441 1.00 66.75 83 PRO A CA 1
ATOM 642 C C . PRO A 1 83 ? 13.880 -5.597 -12.496 1.00 66.75 83 PRO A C 1
ATOM 644 O O . PRO A 1 83 ? 15.062 -5.851 -12.255 1.00 66.75 83 PRO A O 1
ATOM 647 N N . GLU A 1 84 ? 13.279 -5.971 -13.634 1.00 62.94 84 GLU A N 1
ATOM 648 C CA . GLU A 1 84 ? 14.046 -6.475 -14.778 1.00 62.94 84 GLU A CA 1
ATOM 649 C C . GLU A 1 84 ? 15.110 -5.421 -15.117 1.00 62.94 84 GLU A C 1
ATOM 651 O O . GLU A 1 84 ? 14.775 -4.244 -15.245 1.00 62.94 84 GLU A O 1
ATOM 656 N N . ASP A 1 85 ? 16.383 -5.838 -15.156 1.00 47.94 85 ASP A N 1
ATOM 657 C CA . ASP A 1 85 ? 17.558 -4.980 -15.348 1.00 47.94 85 ASP A CA 1
ATOM 658 C C . ASP A 1 85 ? 17.285 -3.823 -16.332 1.00 47.94 85 ASP A C 1
ATOM 660 O O . ASP A 1 85 ? 16.932 -4.047 -17.493 1.00 47.94 85 ASP A O 1
ATOM 664 N N . ALA A 1 86 ? 17.454 -2.593 -15.837 1.00 41.06 86 ALA A N 1
ATOM 665 C CA . ALA A 1 86 ? 17.418 -1.358 -16.619 1.00 41.06 86 ALA A CA 1
ATOM 666 C C . ALA A 1 86 ? 18.554 -1.276 -17.655 1.00 41.06 86 ALA A C 1
ATOM 668 O O . ALA A 1 86 ? 19.675 -1.759 -17.363 1.00 41.06 86 ALA A O 1
#

Foldseek 3Di:
DDWDWDADPAGIWIQDLQKIKDWGWDQDPPDRATKIKMWIWHAAPVCSVVPDVVRIHTPDMDIGRDVVVVVVVVVVVCVVCPPDDD

Radius of gyration: 13.48 Å; chains: 1; bounding box: 34×25×37 Å

pLDDT: mean 87.03, std 11.64, range [41.06, 96.69]

Secondary structure (DSSP, 8-state):
---EEEE-SSEEEEEETTEEEEEEEEE-SSSSSEEEEEEEEEE-TT-TTS--TT-EEEEEEEEESSHHHHHHHHHHHHHHSPPP--